Protein AF-A0A5J6Z9H1-F1 (afdb_monomer_lite)

Secondary structure (DSSP, 8-state):
---THHHHHHHHHHHHHHHHHHHHTTTS-HHHHTT---SS-HHHHHHHHHHHHHHHHHHHHSPTT-HHHHHHHHHHHHHHHHHHHHTTTTTTSSHHHHHHHHHHHHHHHHHHT--HHHHHHHHHHHHSS--

pLDDT: mean 92.06, std 12.52, range [36.47, 98.75]

Foldseek 3Di:
DPDLVVQLVVLLVVLLVVLQCQQPVVVDDPVVVVPDDRLDHNVLSVQLSVLSVQLLVQLVVDQQQPVPSNLVSVLSSLVSQVVSCVVRVNVSPDPVSVVSVLSSVVSSCVVSVHDSVVSVVSNVCSVVVPD

Radius of gyration: 15.68 Å; chains: 1; bounding box: 36×33×48 Å

Sequence (131 aa):
MTHVNSSIASARDTFLDNLHAMATGSYLHEEDKEFWEAPYPESVVNEARVILDSFIDASKAAPRGDSESYHAALTTAVEDLVALSDRHEGAVLEAEELEDFTALVRALNEQLGVAEEETLAHLESLLEGEE

Organism: NCBI:txid2487892

Structure (mmCIF, N/CA/C/O backbone):
data_AF-A0A5J6Z9H1-F1
#
_entry.id   AF-A0A5J6Z9H1-F1
#
loop_
_atom_site.group_PDB
_atom_site.id
_atom_site.type_symbol
_atom_site.label_atom_id
_atom_site.label_alt_id
_atom_site.label_comp_id
_atom_site.label_asym_id
_atom_site.label_entity_id
_atom_site.label_seq_id
_atom_site.pdbx_PDB_ins_code
_atom_site.Cartn_x
_atom_site.Cartn_y
_atom_site.Cartn_z
_atom_site.occupancy
_atom_site.B_iso_or_equiv
_atom_site.auth_seq_id
_ato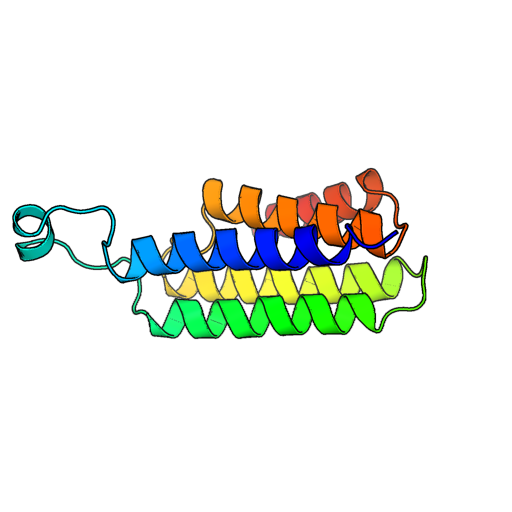m_site.auth_comp_id
_atom_site.auth_asym_id
_atom_site.auth_atom_id
_atom_site.pdbx_PDB_model_num
ATOM 1 N N . MET A 1 1 ? 23.238 -16.229 -4.812 1.00 38.22 1 MET A N 1
ATOM 2 C CA . MET A 1 1 ? 22.926 -14.832 -5.172 1.00 38.22 1 MET A CA 1
ATOM 3 C C . MET A 1 1 ? 21.409 -14.728 -5.152 1.00 38.22 1 MET A C 1
ATOM 5 O O . MET A 1 1 ? 20.770 -14.892 -6.178 1.00 38.22 1 MET A O 1
ATOM 9 N N . THR A 1 2 ? 20.840 -14.647 -3.945 1.00 36.47 2 THR A N 1
ATOM 10 C CA . THR A 1 2 ? 19.401 -14.857 -3.700 1.00 36.47 2 THR A CA 1
ATOM 11 C C . THR A 1 2 ? 18.981 -14.032 -2.480 1.00 36.47 2 THR A C 1
ATOM 13 O O . THR A 1 2 ? 18.665 -14.584 -1.435 1.00 36.47 2 THR A O 1
ATOM 16 N N . HIS A 1 3 ? 19.102 -12.705 -2.553 1.00 44.31 3 HIS A N 1
ATOM 17 C CA . HIS A 1 3 ? 18.646 -11.796 -1.481 1.00 44.31 3 HIS A CA 1
ATOM 18 C C . HIS A 1 3 ? 17.587 -10.784 -1.951 1.00 44.31 3 HIS A C 1
ATOM 20 O O . HIS A 1 3 ? 16.943 -10.166 -1.119 1.00 44.31 3 HIS A O 1
ATOM 26 N N . VAL A 1 4 ? 17.315 -10.687 -3.259 1.00 48.75 4 VAL A N 1
ATOM 27 C CA . VAL A 1 4 ? 16.395 -9.673 -3.814 1.00 48.75 4 VAL A CA 1
ATOM 28 C C . VAL A 1 4 ? 14.917 -10.000 -3.536 1.00 48.75 4 VAL A C 1
ATOM 30 O O . VAL A 1 4 ? 14.129 -9.113 -3.239 1.00 48.75 4 VAL A O 1
ATOM 33 N N . ASN A 1 5 ? 14.522 -11.282 -3.531 1.00 51.03 5 ASN A N 1
ATOM 34 C CA . ASN A 1 5 ? 13.130 -11.665 -3.220 1.00 51.03 5 ASN A CA 1
ATOM 35 C C . ASN A 1 5 ? 12.737 -11.431 -1.751 1.00 51.03 5 ASN A C 1
ATOM 37 O O . ASN A 1 5 ? 11.550 -11.381 -1.449 1.00 51.03 5 ASN A O 1
ATOM 41 N N . SER A 1 6 ? 13.713 -11.286 -0.849 1.00 58.72 6 SER A N 1
ATOM 42 C CA . SER A 1 6 ? 13.437 -11.048 0.570 1.00 58.72 6 SER A CA 1
ATOM 43 C C . SER A 1 6 ? 12.976 -9.615 0.843 1.00 58.72 6 SER A C 1
ATOM 45 O O . SER A 1 6 ? 12.295 -9.401 1.836 1.00 58.72 6 SER A O 1
ATOM 47 N N . SER A 1 7 ? 13.333 -8.647 -0.011 1.00 85.12 7 SER A N 1
ATOM 48 C CA . SER A 1 7 ? 13.056 -7.226 0.237 1.00 85.12 7 SER A CA 1
ATOM 49 C C . SER A 1 7 ? 11.632 -6.825 -0.158 1.00 85.12 7 SER A C 1
ATOM 51 O O . SER A 1 7 ? 10.959 -6.190 0.642 1.00 85.12 7 SER A O 1
ATOM 53 N N . ILE A 1 8 ? 11.127 -7.277 -1.316 1.00 94.44 8 ILE A N 1
ATOM 54 C CA . ILE A 1 8 ? 9.749 -6.978 -1.767 1.00 94.44 8 ILE A CA 1
ATOM 55 C C . ILE A 1 8 ? 8.715 -7.598 -0.825 1.00 94.44 8 ILE A C 1
ATOM 57 O O . ILE A 1 8 ? 7.788 -6.922 -0.397 1.00 94.44 8 ILE A O 1
ATOM 61 N N . ALA A 1 9 ? 8.877 -8.886 -0.496 1.00 94.06 9 ALA A N 1
ATOM 62 C CA . ALA A 1 9 ? 7.956 -9.571 0.408 1.00 94.06 9 ALA A CA 1
ATOM 63 C C . ALA A 1 9 ? 7.966 -8.920 1.794 1.00 94.06 9 ALA A C 1
ATOM 65 O O . ALA A 1 9 ? 6.902 -8.640 2.326 1.00 94.06 9 ALA A O 1
ATOM 66 N N . SER A 1 10 ? 9.153 -8.603 2.325 1.00 94.75 10 SER A N 1
ATOM 67 C CA . SER A 1 10 ? 9.266 -7.916 3.611 1.00 94.75 10 SER A CA 1
ATOM 68 C C . SER A 1 10 ? 8.615 -6.536 3.590 1.00 94.75 10 SER A C 1
ATOM 70 O O . SER A 1 10 ? 7.910 -6.225 4.533 1.00 94.75 10 SER A O 1
ATOM 72 N N . ALA A 1 11 ? 8.823 -5.726 2.546 1.00 96.50 11 ALA A N 1
ATOM 73 C CA . ALA A 1 11 ? 8.226 -4.392 2.461 1.00 96.50 11 ALA A CA 1
ATOM 74 C C . ALA A 1 11 ? 6.694 -4.454 2.369 1.00 96.50 11 ALA A C 1
ATOM 76 O O . ALA A 1 11 ? 6.000 -3.724 3.068 1.00 96.50 11 ALA A O 1
ATOM 77 N N . ARG A 1 12 ? 6.161 -5.380 1.558 1.00 97.81 12 ARG A N 1
ATOM 78 C CA . ARG A 1 12 ? 4.716 -5.631 1.479 1.00 97.81 12 ARG A CA 1
ATOM 79 C C . ARG A 1 12 ? 4.151 -6.084 2.826 1.00 97.81 12 ARG A C 1
ATOM 81 O O . ARG A 1 12 ? 3.096 -5.613 3.233 1.00 97.81 12 ARG A O 1
ATOM 88 N N . ASP A 1 13 ? 4.818 -7.030 3.480 1.00 97.56 13 ASP A N 1
ATOM 89 C CA . ASP A 1 13 ? 4.345 -7.584 4.745 1.00 97.56 13 ASP A CA 1
ATOM 90 C C . ASP A 1 13 ? 4.403 -6.521 5.859 1.00 97.56 13 ASP A C 1
ATOM 92 O O . ASP A 1 13 ? 3.438 -6.424 6.602 1.00 97.56 13 ASP A O 1
ATOM 96 N N . THR A 1 14 ? 5.423 -5.648 5.900 1.00 97.12 14 THR A N 1
ATOM 97 C CA . THR A 1 14 ? 5.471 -4.494 6.822 1.00 97.12 14 THR A CA 1
ATOM 98 C C . THR A 1 14 ? 4.244 -3.591 6.672 1.00 97.12 14 THR A C 1
ATOM 100 O O . THR A 1 14 ? 3.554 -3.347 7.658 1.00 97.12 14 THR A O 1
ATOM 103 N N . PHE A 1 15 ? 3.924 -3.165 5.444 1.00 98.25 15 PHE A N 1
ATOM 104 C CA . PHE A 1 15 ? 2.749 -2.328 5.177 1.00 98.25 15 PHE A CA 1
ATOM 105 C C . PHE A 1 15 ? 1.458 -2.996 5.683 1.00 98.25 15 PHE A C 1
ATOM 107 O O . PHE A 1 15 ? 0.640 -2.391 6.372 1.00 98.25 15 PHE A O 1
ATOM 114 N N . LEU A 1 16 ? 1.271 -4.283 5.365 1.00 98.50 16 LEU A N 1
ATOM 115 C CA . LEU A 1 16 ? 0.067 -5.023 5.751 1.00 98.50 16 LEU A CA 1
ATOM 116 C C . LEU A 1 16 ? -0.009 -5.301 7.256 1.00 98.50 16 LEU A C 1
ATOM 118 O O . LEU A 1 16 ? -1.110 -5.314 7.807 1.00 98.50 16 LEU A O 1
ATOM 122 N N . ASP A 1 17 ? 1.127 -5.528 7.911 1.00 98.06 17 ASP A N 1
ATOM 123 C CA . ASP A 1 17 ? 1.204 -5.747 9.353 1.00 98.06 17 ASP A CA 1
ATOM 124 C C . ASP A 1 17 ? 0.848 -4.464 10.119 1.00 98.06 17 ASP A C 1
ATOM 126 O O . ASP A 1 17 ? 0.114 -4.542 11.107 1.00 98.06 17 ASP A O 1
ATOM 130 N N . ASN A 1 18 ? 1.277 -3.294 9.632 1.00 97.56 18 ASN A N 1
ATOM 131 C CA . ASN A 1 18 ? 0.904 -1.995 10.196 1.00 97.56 18 ASN A CA 1
ATOM 132 C C . ASN A 1 18 ? -0.604 -1.739 10.057 1.00 97.56 18 ASN A C 1
ATOM 134 O O . ASN A 1 18 ? -1.284 -1.526 11.065 1.00 97.56 18 ASN A O 1
ATOM 138 N N . LEU A 1 19 ? -1.175 -1.921 8.859 1.00 98.31 19 LEU A N 1
ATOM 139 C CA . LEU A 1 19 ? -2.630 -1.833 8.668 1.00 98.31 19 LEU A CA 1
ATOM 140 C C . LEU A 1 19 ? -3.400 -2.822 9.554 1.00 98.31 19 LEU A C 1
ATOM 142 O O . LEU A 1 19 ? -4.449 -2.499 10.110 1.00 98.31 19 LEU A O 1
ATOM 146 N N . HIS A 1 20 ? -2.898 -4.046 9.707 1.00 98.19 20 HIS A N 1
ATOM 147 C CA . HIS A 1 20 ? -3.519 -5.041 10.575 1.00 98.19 20 HIS A CA 1
ATOM 148 C C . HIS A 1 20 ? -3.450 -4.639 12.053 1.00 98.19 20 HIS A C 1
ATOM 150 O O . HIS A 1 20 ? -4.417 -4.834 12.798 1.00 98.19 20 HIS A O 1
ATOM 156 N N . ALA A 1 21 ? -2.334 -4.058 12.495 1.00 97.31 21 ALA A N 1
ATOM 157 C CA . ALA A 1 21 ? -2.201 -3.538 13.847 1.00 97.31 21 ALA A CA 1
ATOM 158 C C . ALA A 1 21 ? -3.210 -2.416 14.116 1.00 97.31 21 ALA A C 1
ATOM 160 O O . ALA A 1 21 ? -3.847 -2.426 15.171 1.00 97.31 21 ALA A O 1
ATOM 161 N N . MET A 1 22 ? -3.419 -1.524 13.145 1.00 96.81 22 MET A N 1
ATOM 162 C CA . MET A 1 22 ? -4.421 -0.457 13.195 1.00 96.81 22 MET A CA 1
ATOM 163 C C . MET A 1 22 ? -5.853 -1.001 13.177 1.00 96.81 22 MET A C 1
ATOM 165 O O . MET A 1 22 ? -6.669 -0.594 13.997 1.00 96.81 22 MET A O 1
ATOM 169 N N . ALA A 1 23 ? -6.160 -1.990 12.335 1.00 97.50 23 ALA A N 1
ATOM 170 C CA . ALA A 1 23 ? -7.489 -2.605 12.263 1.00 97.50 23 ALA A CA 1
ATOM 171 C C . ALA A 1 23 ? -7.875 -3.400 13.527 1.00 97.50 23 ALA A C 1
ATOM 173 O O . ALA A 1 23 ? -9.054 -3.515 13.860 1.00 97.50 23 ALA A O 1
ATOM 174 N N . THR A 1 24 ? -6.896 -3.967 14.240 1.00 96.62 24 THR A N 1
ATOM 175 C CA . THR A 1 24 ? -7.133 -4.848 15.405 1.00 96.62 24 THR A CA 1
ATOM 176 C C . THR A 1 24 ? -6.771 -4.217 16.751 1.00 96.62 24 THR A C 1
ATOM 178 O O . THR A 1 24 ? -7.008 -4.808 17.819 1.00 96.62 24 THR A O 1
ATOM 181 N N . GLY A 1 25 ? -6.136 -3.045 16.716 1.00 96.31 25 GLY A N 1
ATOM 182 C CA . GLY A 1 25 ? -5.571 -2.381 17.881 1.00 96.31 25 GLY A CA 1
ATOM 183 C C . GLY A 1 25 ? -4.528 -3.254 18.574 1.00 96.31 25 GLY A C 1
ATOM 184 O O . GLY A 1 25 ? -4.452 -3.253 19.798 1.00 96.31 25 GLY A O 1
ATOM 185 N N . SER A 1 26 ? -3.774 -4.103 17.863 1.00 95.75 26 SER A N 1
ATOM 186 C CA . SER A 1 26 ? -2.862 -5.078 18.496 1.00 95.75 26 SER A CA 1
ATOM 187 C C . SER A 1 26 ? -1.752 -4.434 19.335 1.00 95.75 26 SER A C 1
ATOM 189 O O . SER A 1 26 ? -1.148 -5.110 20.164 1.00 95.75 26 SER A O 1
ATOM 191 N N . TYR A 1 27 ? -1.507 -3.140 19.133 1.00 93.25 27 TYR A N 1
ATOM 192 C CA . TYR A 1 27 ? -0.586 -2.310 19.906 1.00 93.25 27 TYR A CA 1
ATOM 193 C C . TYR A 1 27 ? -1.182 -1.774 21.223 1.00 93.25 27 TYR A C 1
ATOM 195 O O . TYR A 1 27 ? -0.443 -1.250 22.054 1.00 93.25 27 TYR A O 1
ATOM 203 N N . LEU A 1 28 ? -2.497 -1.894 21.425 1.00 95.50 28 LEU A N 1
ATOM 204 C CA . LEU A 1 28 ? -3.207 -1.419 22.615 1.00 95.50 28 LEU A CA 1
ATOM 205 C C . LEU A 1 28 ? -3.254 -2.484 23.716 1.00 95.50 28 LEU A C 1
ATOM 207 O O . LEU A 1 28 ? -3.366 -3.684 23.440 1.00 95.50 28 LEU A O 1
ATOM 211 N N . HIS A 1 29 ? -3.256 -2.036 24.975 1.00 94.38 29 HIS A N 1
ATOM 212 C CA . HIS A 1 29 ? -3.579 -2.903 26.108 1.00 94.38 29 HIS A CA 1
ATOM 213 C C . HIS A 1 29 ? -5.070 -3.263 26.103 1.00 94.38 29 HIS A C 1
ATOM 215 O O . HIS A 1 29 ? -5.899 -2.539 25.557 1.00 94.38 29 HIS A O 1
ATOM 221 N N . GLU A 1 30 ? -5.430 -4.376 26.746 1.00 91.56 30 GLU A N 1
ATOM 222 C CA . GLU A 1 30 ? -6.821 -4.854 26.792 1.00 91.56 30 GLU A CA 1
ATOM 223 C C . GLU A 1 30 ? -7.785 -3.823 27.403 1.00 91.56 30 GLU A C 1
ATOM 225 O O . GLU A 1 30 ? -8.920 -3.713 26.950 1.00 91.56 30 GLU A O 1
ATOM 230 N N . GLU A 1 31 ? -7.326 -3.041 28.386 1.00 92.06 31 GLU A N 1
ATOM 231 C CA . GLU A 1 31 ? -8.117 -1.972 29.011 1.00 92.06 31 GLU A CA 1
ATOM 232 C C . GLU A 1 31 ? -8.392 -0.791 28.066 1.00 92.06 31 GLU A C 1
ATOM 234 O O . GLU A 1 31 ? -9.488 -0.236 28.088 1.00 92.06 31 GLU A O 1
ATOM 239 N N . ASP A 1 32 ? -7.446 -0.459 27.182 1.00 92.50 32 ASP A N 1
ATOM 240 C CA . ASP A 1 32 ? -7.600 0.614 26.194 1.00 92.50 32 ASP A CA 1
ATOM 241 C C . ASP A 1 32 ? -8.543 0.197 25.049 1.00 92.50 32 ASP A C 1
ATOM 243 O O . ASP A 1 32 ? -9.196 1.041 24.434 1.00 92.50 32 ASP A O 1
ATOM 247 N N . LYS A 1 33 ? -8.665 -1.112 24.782 1.00 92.06 33 LYS A N 1
ATOM 248 C CA . LYS A 1 33 ? -9.534 -1.654 23.724 1.00 92.06 33 LYS A CA 1
ATOM 249 C C . LYS A 1 33 ? -11.029 -1.538 24.020 1.00 92.06 33 LYS A C 1
ATOM 251 O O . LYS A 1 33 ? -11.816 -1.570 23.082 1.00 92.06 33 LYS A O 1
ATOM 256 N N . GLU A 1 34 ? -11.435 -1.419 25.287 1.00 89.75 34 GLU A N 1
ATOM 257 C CA . GLU A 1 34 ? -12.858 -1.394 25.675 1.00 89.75 34 GLU A CA 1
ATOM 258 C C . GLU A 1 34 ? -13.613 -0.186 25.093 1.00 89.75 34 GLU A C 1
ATOM 260 O O . GLU A 1 34 ? -14.799 -0.290 24.778 1.00 89.75 34 GLU A O 1
ATOM 265 N N . PHE A 1 35 ? -12.923 0.943 24.915 1.00 90.00 35 PHE A N 1
ATOM 266 C CA . PHE A 1 35 ? -13.498 2.198 24.412 1.00 90.00 35 PHE A CA 1
ATOM 267 C C . PHE A 1 35 ? -12.912 2.635 23.068 1.00 90.00 35 PHE A C 1
ATOM 269 O O . PHE A 1 35 ? -13.127 3.769 22.641 1.00 90.00 35 PHE A O 1
ATOM 276 N N . TRP A 1 36 ? -12.145 1.759 22.425 1.00 94.81 36 TRP A N 1
ATOM 277 C CA . TRP A 1 36 ? -11.496 2.035 21.155 1.00 94.81 36 TRP A CA 1
ATOM 278 C C . TRP A 1 36 ? -12.334 1.503 19.993 1.00 94.81 36 TRP A C 1
ATOM 280 O O . TRP A 1 36 ? -12.843 0.383 20.032 1.00 94.81 36 TRP A O 1
ATOM 290 N N . GLU A 1 37 ? -12.443 2.309 18.943 1.00 94.50 37 GLU A N 1
ATOM 291 C CA . GLU A 1 37 ? -13.043 1.922 17.672 1.00 94.50 37 GLU A CA 1
ATOM 292 C C . GLU A 1 37 ? -11.946 1.907 16.610 1.00 94.50 37 GLU A C 1
ATOM 294 O O . GLU A 1 37 ? -11.157 2.849 16.504 1.00 94.50 37 GLU A O 1
ATOM 299 N N . ALA A 1 38 ? -11.885 0.822 15.841 1.00 96.19 38 ALA A N 1
ATOM 300 C CA . ALA A 1 38 ? -10.918 0.700 14.764 1.00 96.19 38 ALA A CA 1
ATOM 301 C C . ALA A 1 38 ? -11.196 1.740 13.665 1.00 96.19 38 ALA A C 1
ATOM 303 O O . ALA A 1 38 ? -12.365 1.951 13.329 1.00 96.19 38 ALA A O 1
ATOM 304 N N . PRO A 1 39 ? -10.153 2.330 13.050 1.00 96.38 39 PRO A N 1
ATOM 305 C CA . PRO A 1 39 ? -10.328 3.260 11.931 1.00 96.38 39 PRO A CA 1
ATOM 306 C C . PRO A 1 39 ? -10.985 2.581 10.716 1.00 96.38 39 PRO A C 1
ATOM 308 O O . PRO A 1 39 ? -11.691 3.209 9.930 1.00 96.38 39 PRO A O 1
ATOM 311 N N . TYR A 1 40 ? -10.785 1.271 10.576 1.00 97.88 40 TYR A N 1
ATOM 312 C CA . TYR A 1 40 ? -11.372 0.441 9.533 1.00 97.88 40 TYR A CA 1
ATOM 313 C C . TYR A 1 40 ? -11.425 -1.032 9.964 1.00 97.88 40 TYR A C 1
ATOM 315 O O . TYR A 1 40 ? -10.661 -1.458 10.834 1.00 97.88 40 TYR A O 1
ATOM 323 N N . PRO A 1 41 ? -12.315 -1.844 9.362 1.00 97.62 41 PRO A N 1
ATOM 324 C CA . PRO A 1 41 ? -12.379 -3.275 9.640 1.00 97.62 41 PRO A CA 1
ATOM 325 C C . PRO A 1 41 ? -11.192 -4.037 9.030 1.00 97.62 41 PRO A C 1
ATOM 327 O O . PRO A 1 41 ? -10.630 -3.634 8.015 1.00 97.62 41 PRO A O 1
ATOM 330 N N . GLU A 1 42 ? -10.891 -5.229 9.556 1.00 96.94 42 GLU A N 1
ATOM 331 C CA . GLU A 1 42 ? -9.833 -6.116 9.029 1.00 96.94 42 GLU A CA 1
ATOM 332 C C . GLU A 1 42 ? -10.007 -6.491 7.541 1.00 96.94 42 GLU A C 1
ATOM 334 O O . GLU A 1 42 ? -9.048 -6.881 6.873 1.00 96.94 42 GLU A O 1
ATOM 339 N N . SER A 1 43 ? -11.217 -6.372 6.979 1.00 97.94 43 SER A N 1
ATOM 340 C CA . SER A 1 43 ? -11.438 -6.578 5.541 1.00 97.94 43 SER A CA 1
ATOM 341 C C . SER A 1 43 ? -10.665 -5.582 4.674 1.00 97.94 43 SER A C 1
ATOM 343 O O . SER A 1 43 ? -10.234 -5.963 3.590 1.00 97.94 43 SER A O 1
ATOM 345 N N . VAL A 1 44 ? -10.409 -4.369 5.170 1.00 98.31 44 VAL A N 1
ATOM 346 C CA . VAL A 1 44 ? -9.616 -3.343 4.473 1.00 98.31 44 VAL A CA 1
ATOM 347 C C . VAL A 1 44 ? -8.169 -3.787 4.289 1.00 98.31 44 VAL A C 1
ATOM 349 O O . VAL A 1 44 ? -7.596 -3.585 3.224 1.00 98.31 44 VAL A O 1
ATOM 352 N N . VAL A 1 45 ? -7.605 -4.508 5.263 1.00 98.50 45 VAL A N 1
ATOM 353 C CA . VAL A 1 45 ? -6.262 -5.104 5.151 1.00 98.50 45 VAL A CA 1
ATOM 354 C C . VAL A 1 45 ? -6.216 -6.137 4.018 1.00 98.50 45 VAL A C 1
ATOM 356 O O . VAL A 1 45 ? -5.228 -6.244 3.292 1.00 98.50 45 VAL A O 1
ATOM 359 N N . ASN A 1 46 ? -7.301 -6.896 3.827 1.00 98.38 46 ASN A N 1
ATOM 360 C CA . ASN A 1 46 ? -7.402 -7.850 2.722 1.00 98.38 46 ASN A CA 1
ATOM 361 C C . ASN A 1 46 ? -7.545 -7.148 1.364 1.00 98.38 46 ASN A C 1
ATOM 363 O O . ASN A 1 46 ? -6.958 -7.612 0.390 1.00 98.38 46 ASN A O 1
ATOM 367 N N . GLU A 1 47 ? -8.285 -6.038 1.293 1.00 98.62 47 GLU A N 1
ATOM 368 C CA . GLU A 1 47 ? -8.373 -5.208 0.083 1.00 98.62 47 GLU A CA 1
ATOM 369 C C . GLU A 1 47 ? -7.003 -4.618 -0.278 1.00 98.62 47 GLU A C 1
ATOM 371 O O . GLU A 1 47 ? -6.541 -4.800 -1.405 1.00 98.62 47 GLU A O 1
ATOM 376 N N . ALA A 1 48 ? -6.299 -4.032 0.695 1.00 98.62 48 ALA A N 1
ATOM 377 C CA . ALA A 1 48 ? -4.939 -3.528 0.519 1.00 98.62 48 ALA A CA 1
ATOM 378 C C . ALA A 1 48 ? -3.980 -4.627 0.033 1.00 98.62 48 ALA A C 1
ATOM 380 O O . ALA A 1 48 ? -3.219 -4.419 -0.910 1.00 98.62 48 ALA A O 1
ATOM 381 N N . ARG A 1 49 ? -4.061 -5.838 0.602 1.00 98.69 49 ARG A N 1
ATOM 382 C CA . ARG A 1 49 ? -3.261 -6.989 0.152 1.00 98.69 49 ARG A CA 1
ATOM 383 C C . ARG A 1 49 ? -3.486 -7.299 -1.325 1.00 98.69 49 ARG A C 1
ATOM 385 O O . ARG A 1 49 ? -2.514 -7.527 -2.038 1.00 98.69 49 ARG A O 1
ATOM 392 N N . VAL A 1 50 ? -4.737 -7.305 -1.785 1.00 98.69 50 VAL A N 1
ATOM 393 C CA . VAL A 1 50 ? -5.061 -7.573 -3.195 1.00 98.69 50 VAL A CA 1
ATOM 394 C C . VAL A 1 50 ? -4.470 -6.500 -4.109 1.00 98.69 50 VAL A C 1
ATOM 396 O O . VAL A 1 50 ? -3.925 -6.850 -5.158 1.00 98.69 50 VAL A O 1
ATOM 399 N N . ILE A 1 51 ? -4.528 -5.227 -3.709 1.00 98.75 51 ILE A N 1
ATOM 400 C CA . ILE A 1 51 ? -3.939 -4.115 -4.469 1.00 98.75 51 ILE A CA 1
ATOM 401 C C . ILE A 1 51 ? -2.419 -4.292 -4.572 1.00 98.75 51 ILE A C 1
ATOM 403 O O . ILE A 1 51 ? -1.873 -4.308 -5.676 1.00 98.75 51 ILE A O 1
ATOM 407 N N . LEU A 1 52 ? -1.735 -4.519 -3.444 1.00 98.56 52 LEU A N 1
ATOM 408 C CA . LEU A 1 52 ? -0.280 -4.689 -3.424 1.00 98.56 52 LEU A CA 1
ATOM 409 C C . LEU A 1 52 ? 0.181 -5.930 -4.194 1.00 98.56 52 LEU A C 1
ATOM 411 O O . LEU A 1 52 ? 1.152 -5.857 -4.946 1.00 98.56 52 LEU A O 1
ATOM 415 N N . ASP A 1 53 ? -0.501 -7.065 -4.037 1.00 98.38 53 ASP A N 1
ATOM 416 C CA . ASP A 1 53 ? 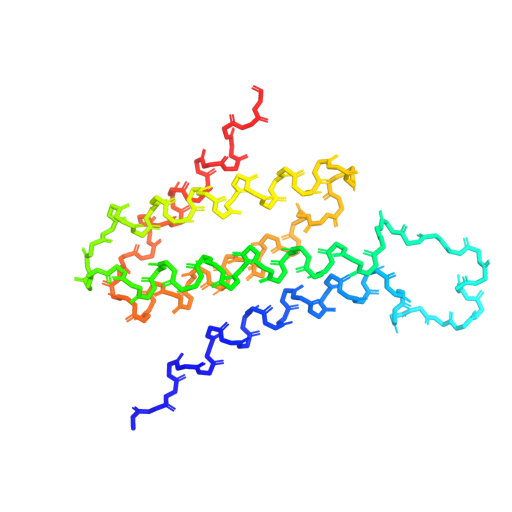-0.161 -8.289 -4.765 1.00 98.38 53 ASP A CA 1
ATOM 417 C C . ASP A 1 53 ? -0.366 -8.101 -6.279 1.00 98.38 53 ASP A C 1
ATOM 419 O O . ASP A 1 53 ? 0.501 -8.484 -7.065 1.00 98.38 53 ASP A O 1
ATOM 423 N N . SER A 1 54 ? -1.442 -7.419 -6.690 1.00 98.31 54 SER A N 1
ATOM 424 C CA . SER A 1 54 ? -1.697 -7.094 -8.102 1.00 98.31 54 SER A CA 1
ATOM 425 C C . SER A 1 54 ? -0.639 -6.149 -8.674 1.00 98.31 54 SER A C 1
ATOM 427 O O . SER A 1 54 ? -0.145 -6.376 -9.780 1.00 98.31 54 SER A O 1
ATOM 429 N N . PHE A 1 55 ? -0.237 -5.126 -7.914 1.00 98.38 55 PHE A N 1
ATOM 430 C CA . PHE A 1 55 ? 0.843 -4.213 -8.284 1.00 98.38 55 PHE A CA 1
ATOM 431 C C . PHE A 1 55 ? 2.175 -4.946 -8.463 1.00 98.38 55 PHE A C 1
ATOM 433 O O . PHE A 1 55 ? 2.861 -4.767 -9.473 1.00 98.38 55 PHE A O 1
ATOM 440 N N . ILE A 1 56 ? 2.537 -5.805 -7.507 1.00 97.50 56 ILE A N 1
ATOM 441 C CA . ILE A 1 56 ? 3.770 -6.598 -7.550 1.00 97.50 56 ILE A CA 1
ATOM 442 C C . ILE A 1 56 ? 3.766 -7.536 -8.761 1.00 97.50 56 ILE A C 1
ATOM 444 O O . ILE A 1 56 ? 4.781 -7.642 -9.455 1.00 97.50 56 ILE A O 1
ATOM 448 N N . ASP A 1 57 ? 2.649 -8.211 -9.025 1.00 96.94 57 ASP A N 1
ATOM 449 C CA . ASP A 1 57 ? 2.524 -9.143 -10.145 1.00 96.94 57 ASP A CA 1
ATOM 450 C C . ASP A 1 57 ? 2.591 -8.420 -11.496 1.00 96.94 57 ASP A C 1
ATOM 452 O O . ASP A 1 57 ? 3.342 -8.846 -12.379 1.00 96.94 57 ASP A O 1
ATOM 456 N N . ALA A 1 58 ? 1.891 -7.291 -11.647 1.00 96.31 58 ALA A N 1
ATOM 457 C CA . ALA A 1 58 ? 1.957 -6.454 -12.846 1.00 96.31 58 ALA A CA 1
ATOM 458 C C . ALA A 1 58 ? 3.379 -5.918 -13.085 1.00 96.31 58 ALA A C 1
ATOM 460 O O . ALA A 1 58 ? 3.907 -6.016 -14.194 1.00 96.31 58 ALA A O 1
ATOM 461 N N . SER A 1 59 ? 4.041 -5.450 -12.024 1.00 94.88 59 SER A N 1
ATOM 462 C CA . SER A 1 59 ? 5.421 -4.956 -12.070 1.00 94.88 59 SER A CA 1
ATOM 463 C C . SER A 1 59 ? 6.410 -6.040 -12.506 1.00 94.88 59 SER A C 1
ATOM 465 O O . SER A 1 59 ? 7.299 -5.789 -13.314 1.00 94.88 59 SER A O 1
ATOM 467 N N . LYS A 1 60 ? 6.249 -7.275 -12.017 1.00 91.69 60 LYS A N 1
ATOM 468 C CA . LYS A 1 60 ? 7.103 -8.418 -12.395 1.00 91.69 60 LYS A CA 1
ATOM 469 C C . LYS A 1 60 ? 6.814 -8.962 -13.792 1.00 91.69 60 LYS A C 1
ATOM 471 O O . LYS A 1 60 ? 7.685 -9.610 -14.375 1.00 91.69 60 LYS A O 1
ATOM 476 N N . ALA A 1 61 ? 5.605 -8.752 -14.305 1.00 92.19 61 ALA A N 1
ATOM 477 C CA . ALA A 1 61 ? 5.233 -9.129 -15.663 1.00 92.19 61 ALA A CA 1
ATOM 478 C C . ALA A 1 61 ? 5.794 -8.155 -16.715 1.00 92.19 61 ALA A C 1
ATOM 480 O O . ALA A 1 61 ? 5.950 -8.547 -17.875 1.00 92.19 61 ALA A O 1
ATOM 481 N N . ALA A 1 62 ? 6.119 -6.919 -16.320 1.00 87.31 62 ALA A N 1
ATOM 482 C CA . ALA A 1 62 ? 6.718 -5.929 -17.202 1.00 87.31 62 ALA A CA 1
ATOM 483 C C . ALA A 1 62 ? 8.103 -6.385 -17.714 1.00 87.31 62 ALA A C 1
ATOM 485 O O . ALA A 1 62 ? 8.901 -6.963 -16.962 1.00 87.31 62 ALA A O 1
ATOM 486 N N . PRO A 1 63 ? 8.437 -6.132 -18.993 1.00 86.50 63 PRO A N 1
ATOM 487 C CA . PRO A 1 63 ? 9.787 -6.340 -19.496 1.00 86.50 63 PRO A CA 1
ATOM 488 C C . PRO A 1 63 ? 10.813 -5.549 -18.678 1.00 86.50 63 PRO A C 1
ATOM 490 O O . PRO A 1 63 ? 10.591 -4.408 -18.286 1.00 86.50 63 PRO A O 1
ATOM 493 N N . ARG A 1 64 ? 11.984 -6.142 -18.435 1.00 84.06 64 ARG A N 1
ATOM 494 C CA . ARG A 1 64 ? 13.044 -5.473 -17.671 1.00 84.06 64 ARG A CA 1
ATOM 495 C C . ARG A 1 64 ? 13.451 -4.152 -18.343 1.00 84.06 64 ARG A C 1
ATOM 497 O O . ARG A 1 64 ? 13.866 -4.171 -19.500 1.00 84.06 64 ARG A O 1
ATOM 504 N N . GLY A 1 65 ? 13.408 -3.052 -17.591 1.00 77.94 65 GLY A N 1
ATOM 505 C CA . GLY A 1 65 ? 13.719 -1.707 -18.087 1.00 77.94 65 GLY A CA 1
ATOM 506 C C . GLY A 1 65 ? 12.576 -1.018 -18.844 1.00 77.94 65 GLY A C 1
ATOM 507 O O . GLY A 1 65 ? 12.801 0.049 -19.405 1.00 77.94 65 GLY A O 1
ATOM 508 N N . ASP A 1 66 ? 11.380 -1.609 -18.879 1.00 87.75 66 ASP A N 1
ATOM 509 C CA . ASP A 1 66 ? 10.166 -0.957 -19.372 1.00 87.75 66 ASP A CA 1
ATOM 510 C C . ASP A 1 66 ? 9.527 -0.122 -18.252 1.00 87.75 66 ASP A C 1
ATOM 512 O O . ASP A 1 66 ? 8.684 -0.606 -17.491 1.00 87.75 66 ASP A O 1
ATOM 516 N N . SER A 1 67 ? 9.967 1.134 -18.133 1.00 88.81 67 SER A N 1
ATOM 517 C CA . SER A 1 67 ? 9.419 2.079 -17.155 1.00 88.81 67 SER A CA 1
ATOM 518 C C . SER A 1 67 ? 7.949 2.413 -17.425 1.00 88.81 67 SER A C 1
ATOM 520 O O . SER A 1 67 ? 7.221 2.687 -16.482 1.00 88.81 67 SER A O 1
ATOM 522 N N . GLU A 1 68 ? 7.473 2.354 -18.675 1.00 92.12 68 GLU A N 1
ATOM 523 C CA . GLU A 1 68 ? 6.094 2.731 -19.025 1.00 92.12 68 GLU A CA 1
ATOM 524 C C . GLU A 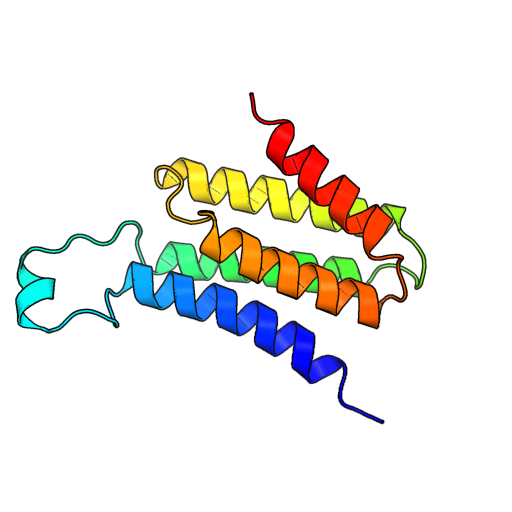1 68 ? 5.084 1.737 -18.440 1.00 92.12 68 GLU A C 1
ATOM 526 O O . GLU A 1 68 ? 4.165 2.132 -17.721 1.00 92.12 68 GLU A O 1
ATOM 531 N N . SER A 1 69 ? 5.294 0.437 -18.677 1.00 92.75 69 SER A N 1
ATOM 532 C CA . SER A 1 69 ? 4.440 -0.614 -18.106 1.00 92.75 69 SER A CA 1
ATOM 533 C C . SER A 1 69 ? 4.476 -0.611 -16.575 1.00 92.75 69 SER A C 1
ATOM 535 O O . SER A 1 69 ? 3.460 -0.857 -15.923 1.00 92.75 69 SER A O 1
ATOM 537 N N . TYR A 1 70 ? 5.641 -0.319 -15.991 1.00 94.62 70 TYR A N 1
ATOM 538 C CA . TYR A 1 70 ? 5.800 -0.239 -14.544 1.00 94.62 70 TYR A CA 1
ATOM 539 C C . TYR A 1 70 ? 5.109 0.994 -13.937 1.00 94.62 70 TYR A C 1
ATOM 541 O O . TYR A 1 70 ? 4.394 0.859 -12.946 1.00 94.62 70 TYR A O 1
ATOM 549 N N . HIS A 1 71 ? 5.243 2.173 -14.549 1.00 95.81 71 HIS A N 1
ATOM 550 C CA . HIS A 1 71 ? 4.560 3.391 -14.106 1.00 95.81 71 HIS A CA 1
ATOM 551 C C . HIS A 1 71 ? 3.042 3.274 -14.230 1.00 95.81 71 HIS A C 1
ATOM 553 O O . HIS A 1 71 ? 2.335 3.743 -13.346 1.00 95.81 71 HIS A O 1
ATOM 559 N N . ALA A 1 72 ? 2.534 2.598 -15.265 1.00 96.38 72 ALA A N 1
ATOM 560 C CA . ALA A 1 72 ? 1.107 2.310 -15.378 1.00 96.38 72 ALA A CA 1
ATOM 561 C C . ALA A 1 72 ? 0.609 1.427 -14.218 1.00 96.38 72 ALA A C 1
ATOM 563 O O . ALA A 1 72 ? -0.424 1.723 -13.622 1.00 96.38 72 ALA A O 1
ATOM 564 N N . ALA A 1 73 ? 1.363 0.381 -13.855 1.00 97.50 73 ALA A N 1
ATOM 565 C CA . ALA A 1 73 ? 1.038 -0.461 -12.704 1.00 97.50 73 ALA A CA 1
ATOM 566 C C . ALA A 1 73 ? 1.089 0.321 -11.379 1.00 97.50 73 ALA A C 1
ATOM 568 O O . ALA A 1 73 ? 0.231 0.123 -10.521 1.00 97.50 73 ALA A O 1
ATOM 569 N N . LEU A 1 74 ? 2.071 1.215 -11.226 1.00 97.81 74 LEU A N 1
ATOM 570 C CA . LEU A 1 74 ? 2.201 2.089 -10.060 1.00 97.81 74 LEU A CA 1
ATOM 571 C C . LEU A 1 74 ? 1.031 3.075 -9.957 1.00 97.81 74 LEU A C 1
ATOM 573 O O . LEU A 1 74 ? 0.463 3.214 -8.881 1.00 97.81 74 LEU A O 1
ATOM 577 N N . THR A 1 75 ? 0.631 3.702 -11.066 1.00 98.12 75 THR A N 1
ATOM 578 C CA . THR A 1 75 ? -0.537 4.592 -11.117 1.00 98.12 75 THR A CA 1
ATOM 579 C C . THR A 1 75 ? -1.798 3.882 -10.643 1.00 98.12 75 THR A C 1
ATOM 581 O O . THR A 1 75 ? -2.429 4.361 -9.709 1.00 98.12 75 THR A O 1
ATOM 584 N N . THR A 1 76 ? -2.118 2.708 -11.196 1.00 98.25 76 THR A N 1
ATOM 585 C CA . THR A 1 76 ? -3.299 1.945 -10.761 1.00 98.25 76 THR A CA 1
ATOM 586 C C . THR A 1 76 ? -3.238 1.585 -9.276 1.00 98.25 76 THR A C 1
ATOM 588 O O . THR A 1 76 ? -4.233 1.710 -8.574 1.00 98.25 76 THR A O 1
ATOM 591 N N . ALA A 1 77 ? -2.069 1.177 -8.772 1.00 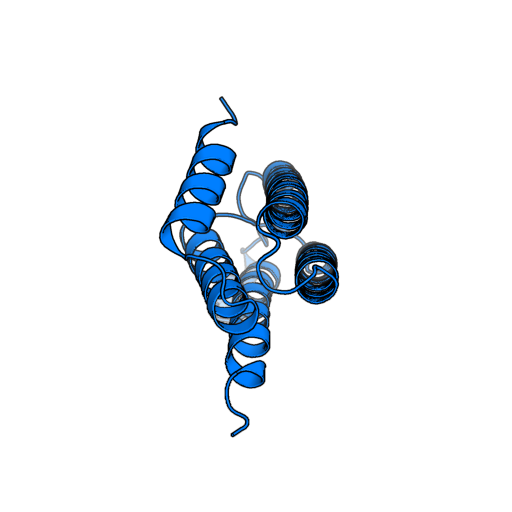98.38 77 ALA A N 1
ATOM 592 C CA . ALA A 1 77 ? -1.912 0.839 -7.360 1.00 98.38 77 ALA A CA 1
ATOM 593 C C . ALA A 1 77 ? -2.142 2.044 -6.436 1.00 98.38 77 ALA A C 1
ATOM 595 O O . ALA A 1 77 ? -2.785 1.899 -5.399 1.00 98.38 77 ALA A O 1
ATOM 596 N N . VAL A 1 78 ? -1.627 3.221 -6.808 1.00 98.31 78 VAL A N 1
ATOM 597 C CA . VAL A 1 78 ? -1.821 4.463 -6.046 1.00 98.31 78 VAL A CA 1
ATOM 598 C C . VAL A 1 78 ? -3.285 4.889 -6.079 1.00 98.31 78 VAL A C 1
ATOM 600 O O . VAL A 1 78 ? -3.846 5.142 -5.020 1.00 98.31 78 VAL A O 1
ATOM 603 N N . GLU A 1 79 ? -3.923 4.892 -7.251 1.00 98.06 79 GLU A N 1
ATOM 604 C CA . GLU A 1 79 ? -5.352 5.210 -7.395 1.00 98.06 79 GLU A CA 1
ATOM 605 C C . GLU A 1 79 ? -6.223 4.289 -6.524 1.00 98.06 79 GLU A C 1
ATOM 607 O O . GLU A 1 79 ? -7.098 4.759 -5.794 1.00 98.06 79 GLU A O 1
ATOM 612 N N . ASP A 1 80 ? -5.954 2.980 -6.539 1.00 98.44 80 ASP A N 1
ATOM 613 C CA . ASP A 1 80 ? -6.697 2.005 -5.739 1.00 98.44 80 ASP A CA 1
ATOM 614 C C . ASP A 1 80 ? -6.458 2.179 -4.226 1.00 98.44 80 ASP A C 1
ATOM 616 O O . ASP A 1 80 ? -7.400 2.045 -3.438 1.00 98.44 80 ASP A O 1
ATOM 620 N N . LEU A 1 81 ? -5.223 2.485 -3.799 1.00 98.31 81 LEU A N 1
ATOM 621 C CA . LEU A 1 81 ? -4.887 2.737 -2.390 1.00 98.31 81 LEU A CA 1
ATOM 622 C C . LEU A 1 81 ? -5.496 4.046 -1.877 1.00 98.31 81 LEU A C 1
ATOM 624 O O . LEU A 1 81 ? -6.061 4.051 -0.785 1.00 98.31 81 LEU A O 1
ATOM 628 N N . VAL A 1 82 ? -5.431 5.126 -2.658 1.00 97.56 82 VAL A N 1
ATOM 629 C CA . VAL A 1 82 ? -6.069 6.412 -2.331 1.00 97.56 82 VAL A CA 1
ATOM 630 C C . VAL A 1 82 ? -7.577 6.220 -2.221 1.00 97.56 82 VAL A C 1
ATOM 632 O O . VAL A 1 82 ? -8.163 6.526 -1.186 1.00 97.56 82 VAL A O 1
ATOM 635 N N . ALA A 1 83 ? -8.204 5.578 -3.210 1.00 97.88 83 ALA A N 1
ATOM 636 C CA . ALA A 1 83 ? -9.636 5.308 -3.179 1.00 97.88 83 ALA A CA 1
ATOM 637 C C . ALA A 1 83 ? -10.052 4.383 -2.022 1.00 97.88 83 ALA A C 1
ATOM 639 O O . ALA A 1 83 ? -11.186 4.467 -1.543 1.00 97.88 83 ALA A O 1
ATOM 640 N N . LEU A 1 84 ? -9.190 3.455 -1.591 1.00 98.31 84 LEU A N 1
ATOM 641 C CA . LEU A 1 84 ? -9.412 2.659 -0.382 1.00 98.31 84 LEU A CA 1
ATOM 642 C C . LEU A 1 84 ? -9.317 3.536 0.871 1.00 98.31 84 LEU A C 1
ATOM 644 O O . LEU A 1 84 ? -10.194 3.450 1.727 1.00 98.31 84 LEU A O 1
ATOM 648 N N . SER A 1 85 ? -8.304 4.395 0.951 1.00 97.56 85 SER A N 1
ATOM 649 C CA . SER A 1 85 ? -8.077 5.303 2.074 1.00 97.56 85 SER A CA 1
ATOM 650 C C . SER A 1 85 ? -9.206 6.315 2.256 1.00 97.56 85 SER A C 1
ATOM 652 O O . SER A 1 85 ? -9.713 6.477 3.365 1.00 97.56 85 SER A O 1
ATOM 654 N N . ASP A 1 86 ? -9.704 6.906 1.173 1.00 96.94 86 ASP A N 1
ATOM 655 C CA . ASP A 1 86 ? -10.793 7.887 1.206 1.00 96.94 86 ASP A CA 1
ATOM 656 C C . ASP A 1 86 ? -12.106 7.312 1.750 1.00 96.94 86 ASP A C 1
ATOM 658 O O . ASP A 1 86 ? -12.871 8.008 2.424 1.00 96.94 86 ASP A O 1
ATOM 662 N N . ARG A 1 87 ? -12.371 6.015 1.526 1.00 97.69 87 ARG A N 1
ATOM 663 C CA . ARG A 1 87 ? -13.528 5.321 2.131 1.00 97.69 87 ARG A CA 1
ATOM 664 C C . ARG A 1 87 ? -13.438 5.234 3.656 1.00 97.69 87 ARG A C 1
ATOM 666 O O . ARG A 1 87 ? -14.453 4.969 4.300 1.00 97.69 87 ARG A O 1
ATOM 673 N N . HIS A 1 88 ? -12.246 5.447 4.204 1.00 97.19 88 HIS A N 1
ATOM 674 C CA . HIS A 1 88 ? -11.894 5.321 5.613 1.00 97.19 88 HIS A CA 1
ATOM 675 C C . HIS A 1 88 ? -11.199 6.587 6.136 1.00 97.19 88 HIS A C 1
ATOM 677 O O . HIS A 1 88 ? -10.302 6.507 6.969 1.00 97.19 88 HIS A O 1
ATOM 683 N N . GLU A 1 89 ? -11.621 7.756 5.638 1.00 96.12 89 GLU A N 1
ATOM 684 C CA . GLU A 1 89 ? -11.199 9.076 6.134 1.00 96.12 89 GLU A CA 1
ATOM 685 C C . GLU A 1 89 ? -9.677 9.310 6.077 1.00 96.12 89 GLU A C 1
ATOM 687 O O . GLU A 1 89 ? -9.125 10.053 6.885 1.00 96.12 89 GLU A O 1
ATOM 692 N N . GLY A 1 90 ? -8.995 8.682 5.116 1.00 95.00 90 GLY A N 1
ATOM 693 C CA . GLY A 1 90 ? -7.551 8.811 4.924 1.00 95.00 90 GLY A CA 1
ATOM 694 C C . GLY A 1 90 ? -6.706 7.864 5.784 1.00 95.00 90 GLY A C 1
ATOM 695 O O . GLY A 1 90 ? -5.489 7.838 5.629 1.00 95.00 90 GLY A O 1
ATOM 696 N N . ALA A 1 91 ? -7.318 7.056 6.654 1.00 96.00 91 ALA A N 1
ATOM 697 C CA . ALA A 1 91 ? -6.595 6.268 7.655 1.00 96.00 91 ALA A CA 1
ATOM 698 C C . ALA A 1 91 ? -5.785 5.081 7.088 1.00 96.00 91 ALA A C 1
ATOM 700 O O . ALA A 1 91 ? -5.027 4.449 7.817 1.00 96.00 91 ALA A O 1
ATOM 701 N N . VAL A 1 92 ? -5.978 4.710 5.816 1.00 97.50 92 VAL A N 1
ATOM 702 C CA . VAL A 1 92 ? -5.268 3.568 5.195 1.00 97.50 92 VAL A CA 1
ATOM 703 C C . VAL A 1 92 ? -3.953 4.001 4.547 1.00 97.50 92 VAL A C 1
ATOM 705 O O . VAL A 1 92 ? -3.091 3.167 4.290 1.00 97.50 92 VAL A O 1
ATOM 708 N N . LEU A 1 93 ? -3.808 5.287 4.234 1.00 96.62 93 LEU A N 1
ATOM 709 C CA . LEU A 1 93 ? -2.659 5.827 3.517 1.00 96.62 93 LEU A CA 1
ATOM 710 C C . LEU A 1 93 ? -2.209 7.130 4.180 1.00 96.62 93 LEU A C 1
ATOM 712 O O . LEU A 1 93 ? -2.250 8.197 3.567 1.00 96.62 93 LEU A O 1
ATOM 716 N N . GLU A 1 94 ? -1.817 7.043 5.451 1.00 95.31 94 GLU A N 1
ATOM 717 C CA . GLU A 1 94 ? -1.178 8.157 6.144 1.00 95.31 94 GLU A CA 1
ATOM 718 C C . GLU A 1 94 ? 0.318 8.218 5.784 1.00 95.31 94 GLU A C 1
ATOM 720 O O . GLU A 1 94 ? 0.819 7.491 4.920 1.00 95.31 94 GLU A O 1
ATOM 725 N N . ALA A 1 95 ? 1.058 9.128 6.422 1.00 95.50 95 ALA A N 1
ATOM 726 C CA . ALA A 1 95 ? 2.477 9.320 6.132 1.00 95.50 95 ALA A CA 1
ATOM 727 C C . ALA A 1 95 ? 3.307 8.039 6.352 1.00 95.50 95 ALA A C 1
ATOM 729 O O . ALA A 1 95 ? 4.194 7.758 5.551 1.00 95.50 95 ALA A O 1
ATOM 730 N N . GLU A 1 96 ? 3.002 7.260 7.396 1.00 94.06 96 GLU A N 1
ATOM 731 C CA . GLU A 1 96 ? 3.737 6.032 7.730 1.00 94.06 96 GLU A CA 1
ATOM 732 C C . GLU A 1 96 ? 3.476 4.928 6.691 1.00 94.06 96 GLU A C 1
ATOM 734 O O . GLU A 1 96 ? 4.420 4.358 6.139 1.00 94.06 96 GLU A O 1
ATOM 739 N N . GLU A 1 97 ? 2.214 4.703 6.310 1.00 97.19 97 GLU A N 1
ATOM 740 C CA . GLU A 1 97 ? 1.869 3.743 5.257 1.00 97.19 97 GLU A CA 1
ATOM 741 C C . GLU A 1 97 ? 2.444 4.155 3.897 1.00 97.19 97 GLU A C 1
ATOM 743 O O . GLU A 1 97 ? 2.885 3.308 3.114 1.00 97.19 97 GLU A O 1
ATOM 748 N N . LEU A 1 98 ? 2.499 5.456 3.605 1.00 96.44 98 LEU A N 1
ATOM 749 C CA . LEU A 1 98 ? 3.127 5.948 2.385 1.00 96.44 98 LEU A CA 1
ATOM 750 C C . LEU A 1 98 ? 4.646 5.694 2.371 1.00 96.44 98 LEU A C 1
ATOM 752 O O . LEU A 1 98 ? 5.202 5.353 1.320 1.00 96.44 98 LEU A O 1
ATOM 756 N N . GLU A 1 99 ? 5.333 5.824 3.508 1.00 96.75 99 GLU A N 1
ATOM 757 C CA . GLU A 1 99 ? 6.752 5.467 3.626 1.00 96.75 99 GLU A CA 1
ATOM 758 C C . GLU A 1 99 ? 6.979 3.967 3.378 1.00 96.75 99 GLU A C 1
ATOM 760 O O . GLU A 1 99 ? 7.891 3.596 2.626 1.00 96.75 99 GLU A O 1
ATOM 765 N N . ASP A 1 100 ? 6.116 3.106 3.920 1.00 97.25 100 A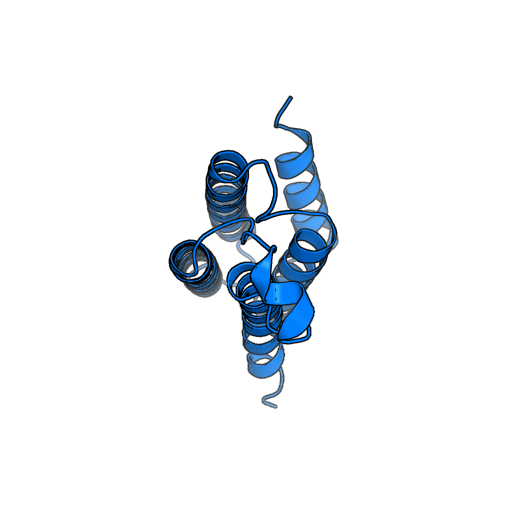SP A N 1
ATOM 766 C CA . ASP A 1 100 ? 6.157 1.658 3.693 1.00 97.25 100 ASP A CA 1
ATOM 767 C C . ASP A 1 100 ? 5.871 1.289 2.228 1.00 97.25 100 ASP A C 1
ATOM 769 O O . ASP A 1 100 ? 6.582 0.474 1.624 1.00 97.25 100 ASP A O 1
ATOM 773 N N . PHE A 1 101 ? 4.877 1.928 1.604 1.00 98.12 101 PHE A N 1
ATOM 774 C CA . PHE A 1 101 ? 4.596 1.747 0.181 1.00 98.12 101 PHE A CA 1
ATOM 775 C C . PHE A 1 101 ? 5.774 2.217 -0.684 1.00 98.12 101 PHE A C 1
ATOM 777 O O . PHE A 1 101 ? 6.191 1.528 -1.619 1.00 98.12 101 PHE A O 1
ATOM 784 N N . THR A 1 102 ? 6.399 3.339 -0.324 1.00 97.50 102 THR A N 1
ATOM 785 C CA . THR A 1 102 ? 7.616 3.831 -0.983 1.00 97.50 102 THR A CA 1
ATOM 786 C C . THR A 1 102 ? 8.767 2.829 -0.843 1.00 97.50 102 THR A C 1
ATOM 788 O O . THR A 1 102 ? 9.524 2.613 -1.794 1.00 97.50 102 THR A O 1
ATOM 791 N N . ALA A 1 103 ? 8.905 2.160 0.306 1.00 96.56 103 ALA A N 1
ATOM 792 C CA . ALA A 1 103 ? 9.895 1.099 0.492 1.00 96.56 103 ALA A CA 1
ATOM 793 C C . ALA A 1 103 ? 9.637 -0.104 -0.436 1.00 96.56 103 ALA A C 1
ATOM 795 O O . ALA A 1 103 ? 10.584 -0.646 -1.019 1.00 96.56 103 ALA A O 1
ATOM 796 N N . LEU A 1 104 ? 8.371 -0.483 -0.643 1.00 97.62 104 LEU A N 1
ATOM 797 C CA . LEU A 1 104 ? 7.986 -1.508 -1.617 1.00 97.62 104 LEU A CA 1
ATOM 798 C C . LEU A 1 104 ? 8.345 -1.094 -3.054 1.00 97.62 104 LEU A C 1
ATOM 800 O O . LEU A 1 104 ? 8.921 -1.893 -3.799 1.00 97.62 104 LEU A O 1
ATOM 804 N N . VAL A 1 105 ? 8.066 0.157 -3.431 1.00 97.19 105 VAL A N 1
ATOM 805 C CA . VAL A 1 105 ? 8.426 0.727 -4.741 1.00 97.19 105 VAL A CA 1
ATOM 806 C C . VAL A 1 105 ? 9.943 0.686 -4.961 1.00 97.19 105 VAL A C 1
ATOM 808 O O . VAL A 1 105 ? 10.401 0.203 -5.996 1.00 97.19 105 VAL A O 1
ATOM 811 N N . ARG A 1 106 ? 10.751 1.084 -3.969 1.00 95.81 106 ARG A N 1
ATOM 812 C CA . ARG A 1 106 ? 12.222 0.983 -4.038 1.00 95.81 106 ARG A CA 1
ATOM 813 C C . ARG A 1 106 ? 12.708 -0.458 -4.224 1.00 95.81 106 ARG A C 1
ATOM 815 O O . ARG A 1 106 ? 13.591 -0.711 -5.046 1.00 95.81 106 ARG A O 1
ATOM 822 N N . ALA A 1 107 ? 12.111 -1.416 -3.515 1.00 95.19 107 ALA A N 1
ATOM 823 C CA . ALA A 1 107 ? 12.455 -2.831 -3.658 1.00 95.19 107 ALA A CA 1
ATOM 824 C C . ALA A 1 107 ? 12.129 -3.374 -5.065 1.00 95.19 107 ALA A C 1
ATOM 826 O O . ALA A 1 107 ? 12.883 -4.184 -5.617 1.00 95.19 107 ALA A O 1
ATOM 827 N N . LEU A 1 108 ? 11.029 -2.914 -5.672 1.00 94.81 108 LEU A N 1
ATOM 828 C CA . LEU A 1 108 ? 10.677 -3.231 -7.059 1.00 94.81 108 LEU A CA 1
ATOM 829 C C . LEU A 1 108 ? 11.636 -2.571 -8.058 1.00 94.81 108 LEU A C 1
ATOM 831 O O . LEU A 1 108 ? 12.109 -3.262 -8.961 1.00 94.81 108 LEU A O 1
ATOM 835 N N . ASN A 1 109 ? 12.001 -1.300 -7.864 1.00 93.75 109 ASN A N 1
ATOM 836 C CA . ASN A 1 109 ? 12.992 -0.603 -8.694 1.00 93.75 109 ASN A CA 1
ATOM 837 C C . ASN A 1 109 ? 14.315 -1.378 -8.768 1.00 93.75 109 ASN A C 1
ATOM 839 O O . ASN A 1 109 ? 14.823 -1.629 -9.864 1.00 93.75 109 ASN A O 1
ATOM 843 N N . GLU A 1 110 ? 14.844 -1.827 -7.621 1.00 91.62 110 GLU A N 1
ATOM 844 C CA . GLU A 1 110 ? 16.077 -2.625 -7.565 1.00 91.62 110 GLU A CA 1
ATOM 845 C C . GLU A 1 110 ? 15.947 -3.929 -8.373 1.00 91.62 110 GLU A C 1
ATOM 847 O O . GLU A 1 110 ? 16.844 -4.298 -9.140 1.00 91.62 110 GLU A O 1
ATOM 852 N N . GLN A 1 111 ? 14.814 -4.625 -8.238 1.00 89.94 111 GLN A N 1
ATOM 853 C CA . GLN A 1 111 ? 14.573 -5.892 -8.926 1.00 89.94 111 GLN A CA 1
ATOM 854 C C . GLN A 1 111 ? 14.421 -5.721 -10.445 1.00 89.94 111 GLN A C 1
ATOM 856 O O . GLN A 1 111 ? 14.979 -6.514 -11.215 1.00 89.94 111 GLN A O 1
ATOM 861 N N . LEU A 1 112 ? 13.680 -4.701 -10.877 1.00 90.19 112 LEU A N 1
ATOM 862 C CA . LEU A 1 112 ? 13.405 -4.419 -12.286 1.00 90.19 112 LEU A CA 1
ATOM 863 C C . LEU A 1 112 ? 14.574 -3.697 -12.972 1.00 90.19 112 LEU A C 1
ATOM 865 O O . LEU A 1 112 ? 14.695 -3.738 -14.198 1.00 90.19 112 LEU A O 1
ATOM 869 N N . GLY A 1 113 ? 15.484 -3.102 -12.197 1.00 89.44 113 GLY A N 1
ATOM 870 C CA . GLY A 1 113 ? 16.586 -2.291 -12.707 1.00 89.44 113 GLY A CA 1
ATOM 871 C C . GLY A 1 113 ? 16.111 -0.980 -13.336 1.00 89.44 113 GLY A C 1
ATOM 872 O O . GLY A 1 113 ? 16.714 -0.542 -14.314 1.00 89.44 113 GLY A O 1
ATOM 873 N N . VAL A 1 114 ? 15.027 -0.410 -12.806 1.00 89.94 114 VAL A N 1
ATOM 874 C CA . VAL A 1 114 ? 14.480 0.900 -13.192 1.00 89.94 114 VAL A CA 1
ATOM 875 C C . VAL A 1 114 ? 15.119 1.982 -12.315 1.00 89.94 114 VAL A C 1
ATOM 877 O O . VAL A 1 114 ? 15.547 1.709 -11.191 1.00 89.94 114 VAL A O 1
ATOM 880 N N . ALA A 1 115 ? 15.254 3.199 -12.841 1.00 91.38 115 ALA A N 1
ATOM 881 C CA . ALA A 1 115 ? 15.847 4.313 -12.112 1.00 91.38 115 ALA A CA 1
ATOM 882 C C . ALA A 1 115 ? 14.913 4.793 -10.988 1.00 91.38 115 ALA A C 1
ATOM 884 O O . ALA A 1 115 ? 13.808 5.248 -11.257 1.00 91.38 115 ALA A O 1
ATOM 885 N N . GLU A 1 116 ? 15.383 4.736 -9.737 1.00 92.69 116 GLU A N 1
ATOM 886 C CA . GLU A 1 116 ? 14.583 5.130 -8.567 1.00 92.69 116 GLU A CA 1
ATOM 887 C C . GLU A 1 116 ? 14.080 6.578 -8.653 1.00 92.69 116 GLU A C 1
ATOM 889 O O . GLU A 1 116 ? 12.918 6.828 -8.360 1.00 92.69 116 GLU A O 1
ATOM 894 N N . GLU A 1 117 ? 14.927 7.515 -9.087 1.00 94.25 117 GLU A N 1
ATOM 895 C CA . GLU A 1 117 ? 14.579 8.941 -9.177 1.00 94.25 117 GLU A CA 1
ATOM 896 C C . GLU A 1 117 ? 13.361 9.193 -10.080 1.00 94.25 117 GLU A C 1
ATOM 898 O O . GLU A 1 117 ? 12.483 9.970 -9.720 1.00 94.25 117 GLU A O 1
ATOM 903 N N . GLU A 1 118 ? 13.276 8.496 -11.217 1.00 93.19 118 GLU A N 1
ATOM 904 C CA . GLU A 1 118 ? 12.165 8.635 -12.165 1.00 93.19 118 GLU A CA 1
ATOM 905 C C . GLU A 1 118 ? 10.861 8.085 -11.573 1.00 93.19 118 GLU A C 1
ATOM 907 O O . GLU A 1 118 ? 9.838 8.769 -11.579 1.00 93.19 118 GLU A O 1
ATOM 912 N N . THR A 1 119 ? 10.913 6.882 -10.995 1.00 95.25 119 THR A N 1
ATOM 913 C CA . THR A 1 119 ? 9.752 6.245 -10.366 1.00 95.25 119 THR A CA 1
ATOM 914 C C . THR A 1 119 ? 9.237 7.049 -9.172 1.00 95.25 119 THR A C 1
ATOM 916 O O . THR A 1 119 ? 8.029 7.182 -8.997 1.00 95.25 119 THR A O 1
ATOM 919 N N . LEU A 1 120 ? 10.132 7.568 -8.324 1.00 95.50 120 LEU A N 1
ATOM 920 C CA . LEU A 1 120 ? 9.732 8.326 -7.137 1.00 95.50 120 LEU A CA 1
ATOM 921 C C . LEU A 1 120 ? 9.158 9.697 -7.499 1.00 95.50 120 LEU A C 1
ATOM 923 O O . LEU A 1 120 ? 8.178 10.102 -6.884 1.00 95.50 120 LEU A O 1
ATOM 927 N N . ALA A 1 121 ? 9.697 10.369 -8.520 1.00 96.06 121 ALA A N 1
ATOM 928 C CA . ALA A 1 121 ? 9.095 11.597 -9.037 1.00 96.06 121 ALA A CA 1
ATOM 929 C C . ALA A 1 121 ? 7.693 11.341 -9.621 1.00 96.06 121 ALA A C 1
ATOM 931 O O . ALA A 1 121 ? 6.789 12.157 -9.451 1.00 96.06 121 ALA A O 1
ATOM 932 N N . HIS A 1 122 ? 7.489 10.193 -10.281 1.00 96.12 122 HIS A N 1
ATOM 933 C CA . HIS A 1 122 ? 6.163 9.775 -10.749 1.00 96.12 122 HIS A CA 1
ATOM 934 C C . HIS A 1 122 ? 5.205 9.509 -9.582 1.00 96.12 122 HIS A C 1
ATOM 936 O O . HIS A 1 122 ? 4.083 10.001 -9.599 1.00 96.12 122 HIS A O 1
ATOM 942 N N . LEU A 1 123 ? 5.651 8.789 -8.546 1.00 96.81 123 LEU A N 1
ATOM 943 C CA . LEU A 1 123 ? 4.867 8.547 -7.329 1.00 96.81 123 LEU A CA 1
ATOM 944 C C . LEU A 1 123 ? 4.442 9.855 -6.646 1.00 96.81 123 LEU A C 1
ATOM 946 O O . LEU A 1 123 ? 3.270 10.014 -6.323 1.00 96.81 123 LEU A O 1
ATOM 950 N N . GLU A 1 124 ? 5.375 10.788 -6.456 1.00 96.06 124 GLU A N 1
ATOM 951 C CA . GLU A 1 124 ? 5.103 12.105 -5.867 1.00 96.06 124 GLU A CA 1
ATOM 952 C C . GLU A 1 124 ? 4.052 12.863 -6.687 1.00 96.06 124 GLU A C 1
ATOM 954 O O . GLU A 1 124 ? 3.040 13.293 -6.140 1.00 96.06 124 GLU A O 1
ATOM 959 N N . SER A 1 125 ? 4.208 12.905 -8.014 1.00 95.81 125 SER A N 1
ATOM 960 C CA . SER A 1 125 ? 3.242 13.559 -8.903 1.00 95.81 125 SER A CA 1
ATOM 961 C C . SER A 1 125 ? 1.835 12.954 -8.845 1.00 95.81 125 SER A C 1
ATOM 963 O O . SER A 1 125 ? 0.876 13.671 -9.126 1.00 95.81 125 SER A O 1
ATOM 965 N N . LEU A 1 126 ? 1.695 11.656 -8.555 1.00 95.31 126 LEU A N 1
ATOM 966 C CA . LEU A 1 126 ? 0.383 11.016 -8.401 1.00 95.31 126 LEU A CA 1
ATOM 967 C C . LEU A 1 126 ? -0.292 11.439 -7.094 1.00 95.31 126 LEU A C 1
ATOM 969 O O . LEU A 1 126 ? -1.497 11.650 -7.074 1.00 95.31 126 LEU A O 1
ATOM 973 N N . LEU A 1 127 ? 0.481 11.581 -6.018 1.00 91.25 127 LEU A N 1
ATOM 974 C CA . LEU A 1 127 ? 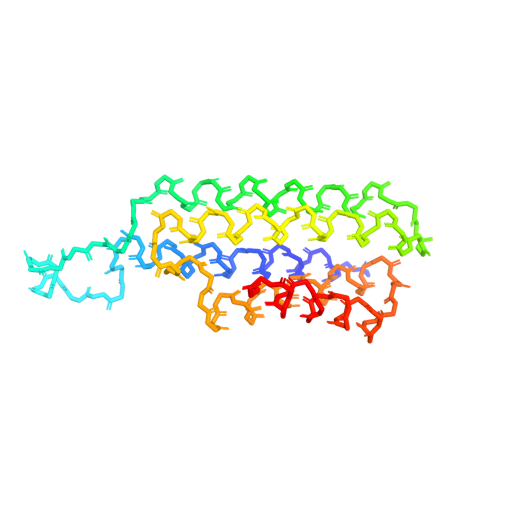-0.028 11.927 -4.688 1.00 91.25 127 LEU A CA 1
ATOM 975 C C . LEU A 1 127 ? -0.326 13.425 -4.543 1.00 91.25 127 LEU A C 1
ATOM 977 O O . LEU A 1 127 ? -1.203 13.803 -3.775 1.00 91.25 127 LEU A O 1
ATOM 981 N N . GLU A 1 128 ? 0.381 14.276 -5.288 1.00 87.88 128 GLU A N 1
ATOM 982 C CA . GLU A 1 128 ? 0.113 15.719 -5.365 1.00 87.88 128 GLU A CA 1
ATOM 983 C C . GLU A 1 128 ? -1.073 16.069 -6.286 1.00 87.88 128 GLU A C 1
ATOM 985 O O . GLU A 1 128 ? -1.585 17.184 -6.231 1.00 87.88 128 GLU A O 1
ATOM 990 N N . GLY A 1 129 ? -1.497 15.150 -7.162 1.00 68.06 129 GLY A N 1
ATOM 991 C CA . GLY A 1 129 ? -2.500 15.401 -8.204 1.00 68.06 129 GLY A CA 1
ATOM 992 C C . GLY A 1 129 ? -3.964 15.402 -7.744 1.00 68.06 129 GLY A C 1
ATOM 993 O O . GLY A 1 129 ? -4.836 15.749 -8.542 1.00 68.06 129 GLY A O 1
ATOM 994 N N . GLU A 1 130 ? -4.235 15.040 -6.491 1.00 54.72 130 GLU A N 1
ATOM 995 C CA . GLU A 1 130 ? -5.579 14.885 -5.918 1.00 54.72 130 GLU A CA 1
ATOM 996 C C . GLU A 1 130 ? -6.019 16.153 -5.138 1.00 54.72 130 GLU A C 1
ATOM 998 O O . GLU A 1 130 ? -6.299 16.095 -3.940 1.00 54.72 130 GLU A O 1
ATOM 1003 N N . GLU A 1 131 ? -6.060 17.319 -5.808 1.00 38.94 131 GLU A N 1
ATOM 1004 C CA . GLU A 1 131 ? -6.679 18.576 -5.308 1.00 38.94 131 GLU A CA 1
ATOM 1005 C C . GLU A 1 131 ? -7.974 18.957 -6.054 1.00 38.94 131 GLU A C 1
ATOM 1007 O O . GLU A 1 131 ? -7.985 18.970 -7.310 1.00 38.94 131 GLU A O 1
#